Protein AF-A0A671MNJ8-F1 (afdb_monomer)

Foldseek 3Di:
DDPPPPDPVVPVPPPADPVRVVVVVVVVVVLVADVNHRDPVSVVVVVVVVVDDPVVVVVVD

Solvent-accessible surface area (backbone atoms only — not comparable to full-atom values): 4026 Å² total; per-residue (Å²): 134,91,89,68,85,82,66,78,66,81,66,81,66,69,90,61,51,73,71,53,47,53,55,50,47,54,54,49,57,73,66,59,46,60,94,84,40,70,53,70,66,59,50,50,54,54,49,50,72,71,70,52,56,70,71,60,54,63,73,73,105

InterPro domains:
  IPR000261 EH domain [PF12763] (16-61)
  IPR000261 EH domain [PS50031] (20-61)
  IPR011992 EF-hand domain pair [SSF47473] (13-61)

Radius of gyration: 18.08 Å; Cα contacts (8 Å, |Δi|>4): 19; chains: 1; bounding box: 35×55×21 Å

Secondary structure (DSSP, 8-state):
--------------SS-HHHHHHHHHHHHHT--BTTB--HHHHHHHHHHTT--HHHHHHH-

pLDDT: mean 75.16, std 11.03, range [46.09, 86.06]

Structure (mmCIF, N/CA/C/O backbone):
data_AF-A0A671MNJ8-F1
#
_entry.id   AF-A0A671MNJ8-F1
#
loop_
_atom_site.group_PDB
_atom_site.id
_atom_site.type_symbol
_atom_site.label_atom_id
_atom_site.label_alt_id
_atom_site.label_comp_id
_atom_site.label_asym_id
_atom_site.label_entity_id
_atom_site.label_seq_id
_atom_site.pdbx_PDB_ins_code
_atom_site.Cartn_x
_atom_site.Cartn_y
_atom_site.Cartn_z
_atom_site.occupancy
_atom_site.B_iso_or_equiv
_atom_site.auth_seq_id
_atom_site.auth_comp_id
_atom_site.auth_asym_id
_atom_site.auth_atom_id
_atom_site.pdbx_PDB_model_num
ATOM 1 N N . MET A 1 1 ? -20.935 41.294 -14.551 1.00 46.09 1 MET A N 1
ATOM 2 C CA . MET A 1 1 ? -19.716 40.888 -13.825 1.00 46.09 1 MET A CA 1
ATOM 3 C C . MET A 1 1 ? -20.038 39.647 -13.006 1.00 46.09 1 MET A C 1
ATOM 5 O O . MET A 1 1 ? -20.928 39.704 -12.173 1.00 46.09 1 MET A O 1
ATOM 9 N N . CYS A 1 2 ? -19.374 38.537 -13.336 1.00 47.38 2 CYS A N 1
ATOM 10 C CA . CYS A 1 2 ? -19.110 37.365 -12.491 1.00 47.38 2 CYS A CA 1
ATOM 11 C C . CYS A 1 2 ? -20.282 36.723 -11.725 1.00 47.38 2 CYS A C 1
ATOM 13 O O . CYS A 1 2 ? -20.224 36.584 -10.510 1.00 47.38 2 CYS A O 1
ATOM 15 N N . HIS A 1 3 ? -21.302 36.249 -12.444 1.00 52.91 3 HIS A N 1
ATOM 16 C CA . HIS A 1 3 ? -22.367 35.413 -11.875 1.00 52.91 3 HIS A CA 1
ATOM 17 C C . HIS A 1 3 ? -22.367 34.004 -12.477 1.00 52.91 3 HIS A C 1
ATOM 19 O O . HIS A 1 3 ? -23.405 33.477 -12.849 1.00 52.91 3 HIS A O 1
ATOM 25 N N . LEU A 1 4 ? -21.186 33.397 -12.614 1.00 55.41 4 LEU A N 1
ATOM 26 C CA . LEU A 1 4 ? -21.071 32.018 -13.083 1.00 55.41 4 LEU A CA 1
ATOM 27 C C . LEU A 1 4 ? -19.948 31.291 -12.329 1.00 55.41 4 LEU A C 1
ATOM 29 O O . LEU A 1 4 ? -18.943 30.879 -12.891 1.00 55.41 4 LEU A O 1
ATOM 33 N N . TYR A 1 5 ? -20.181 31.053 -11.037 1.00 51.09 5 TYR A N 1
ATOM 34 C CA . TYR A 1 5 ? -19.554 29.965 -10.268 1.00 51.09 5 TYR A CA 1
ATOM 35 C C . TYR A 1 5 ? -20.057 28.576 -10.735 1.00 51.09 5 TYR A C 1
ATOM 37 O O . TYR A 1 5 ? -20.008 27.589 -10.003 1.00 51.09 5 TYR A O 1
ATOM 45 N N . HIS A 1 6 ? -20.578 28.489 -11.963 1.00 54.94 6 HIS A N 1
ATOM 46 C CA . HIS A 1 6 ? -21.129 27.289 -12.573 1.00 54.94 6 HIS A CA 1
ATOM 47 C C . HIS A 1 6 ? -20.020 26.466 -13.217 1.00 54.94 6 HIS A C 1
ATOM 49 O O . HIS A 1 6 ? -20.024 26.255 -14.416 1.00 54.94 6 HIS A O 1
ATOM 55 N N . LEU A 1 7 ? -19.057 26.041 -12.415 1.00 54.88 7 LEU A N 1
ATOM 56 C CA . LEU A 1 7 ? -18.272 24.839 -12.654 1.00 54.88 7 LEU A CA 1
ATOM 57 C C . LEU A 1 7 ? -17.689 24.483 -11.289 1.00 54.88 7 LEU A C 1
ATOM 59 O O . LEU A 1 7 ? -16.507 24.673 -11.014 1.00 54.88 7 LEU A O 1
ATOM 63 N N . ASN A 1 8 ? -18.542 23.914 -10.430 1.00 52.88 8 ASN A N 1
ATOM 64 C CA . ASN A 1 8 ? -18.096 22.777 -9.632 1.00 52.88 8 ASN A CA 1
ATOM 65 C C . ASN A 1 8 ? -17.647 21.720 -10.650 1.00 52.88 8 ASN A C 1
ATOM 67 O O . ASN A 1 8 ? -18.389 20.807 -11.001 1.00 52.88 8 ASN A O 1
ATOM 71 N N . SER A 1 9 ? -16.450 21.927 -11.206 1.00 55.31 9 SER A N 1
ATOM 72 C CA . SER A 1 9 ? -15.631 20.860 -11.739 1.00 55.31 9 SER A CA 1
ATOM 73 C C . SER A 1 9 ? -15.654 19.835 -10.625 1.00 55.31 9 SER A C 1
ATOM 75 O O . SER A 1 9 ? -15.256 20.183 -9.514 1.00 55.31 9 SER A O 1
ATOM 77 N N . LEU A 1 10 ? -16.285 18.687 -10.872 1.00 58.19 10 LEU A N 1
ATOM 78 C CA . LEU A 1 10 ? -16.406 17.575 -9.941 1.00 58.19 10 LEU A CA 1
ATOM 79 C C . LEU A 1 10 ? -14.9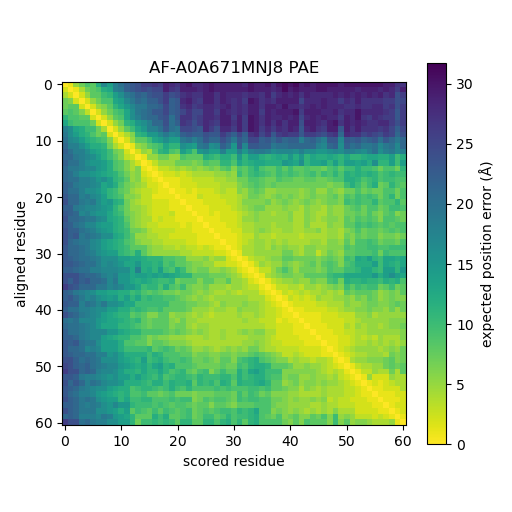82 17.199 -9.555 1.00 58.19 10 LEU A C 1
ATOM 81 O O . LEU A 1 10 ? -14.341 16.386 -10.219 1.00 58.19 10 LEU A O 1
ATOM 85 N N . THR A 1 11 ? -14.433 17.898 -8.568 1.00 59.19 11 THR A N 1
ATOM 86 C CA 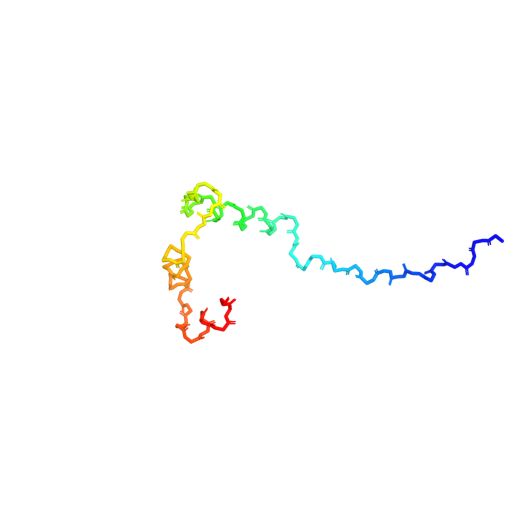. THR A 1 11 ? -13.103 17.654 -8.074 1.00 59.19 11 THR A CA 1
ATOM 87 C C . THR A 1 11 ? -13.215 16.241 -7.565 1.00 59.19 11 THR A C 1
ATOM 89 O O . THR A 1 11 ? -13.994 15.952 -6.657 1.00 59.19 11 THR A O 1
ATOM 92 N N . ILE A 1 12 ? -12.498 15.325 -8.209 1.00 62.91 12 ILE A N 1
ATOM 93 C CA . ILE A 1 12 ? -12.143 14.069 -7.575 1.00 62.91 12 ILE A CA 1
ATOM 94 C C . ILE A 1 12 ? -11.293 14.518 -6.391 1.00 62.91 12 ILE A C 1
ATOM 96 O O . ILE A 1 12 ? -10.078 14.672 -6.499 1.00 62.91 12 ILE A O 1
ATOM 100 N N . ILE A 1 13 ? -11.963 14.904 -5.303 1.00 66.88 13 ILE A N 1
ATOM 101 C CA . ILE A 1 13 ? -11.327 15.195 -4.039 1.00 66.88 13 ILE A CA 1
ATOM 102 C C . ILE A 1 13 ? -10.743 13.851 -3.690 1.00 66.88 13 ILE A C 1
ATOM 104 O O . ILE A 1 13 ? -11.477 12.883 -3.481 1.00 66.88 13 ILE A O 1
ATOM 108 N N . TRP A 1 14 ? -9.422 13.776 -3.772 1.00 70.25 14 TRP A N 1
ATOM 109 C CA . TRP A 1 14 ? -8.702 12.591 -3.380 1.00 70.25 14 TRP A CA 1
ATOM 110 C C . TRP A 1 14 ? -9.218 12.209 -1.994 1.00 70.25 14 TRP A C 1
ATOM 112 O O . TRP A 1 14 ? -9.086 12.978 -1.046 1.00 70.25 14 TRP A O 1
ATOM 122 N N . ALA A 1 15 ? -9.884 11.056 -1.908 1.00 78.06 15 ALA A N 1
ATOM 123 C CA . ALA A 1 15 ? -10.509 10.600 -0.670 1.00 78.06 15 ALA A CA 1
ATOM 124 C C . ALA A 1 15 ? -9.477 10.303 0.432 1.00 78.06 15 ALA A C 1
ATOM 126 O O . ALA A 1 15 ? -9.851 10.099 1.580 1.00 78.06 15 ALA A O 1
ATOM 127 N N . ILE A 1 16 ? -8.194 10.277 0.064 1.00 76.81 16 ILE A N 1
ATOM 128 C CA . ILE A 1 16 ? -7.053 10.033 0.932 1.00 76.81 16 ILE A CA 1
ATOM 129 C C . ILE A 1 16 ? -6.423 11.389 1.237 1.00 76.81 16 ILE A C 1
ATOM 131 O O . ILE A 1 16 ? -6.045 12.139 0.333 1.00 76.81 16 ILE A O 1
ATOM 135 N N . THR A 1 17 ? -6.308 11.701 2.520 1.00 83.38 17 THR A N 1
ATOM 136 C CA . THR A 1 17 ? -5.623 12.907 2.991 1.00 83.38 17 THR A CA 1
ATOM 137 C C . THR A 1 17 ? -4.119 12.846 2.681 1.00 83.38 17 THR A C 1
ATOM 139 O O . THR A 1 17 ? -3.562 11.757 2.522 1.00 83.38 17 THR A O 1
ATOM 142 N N . PRO A 1 18 ? -3.406 13.989 2.628 1.00 81.31 18 PRO A N 1
ATOM 143 C CA . PRO A 1 18 ? -1.954 13.996 2.430 1.00 81.31 18 PRO A CA 1
ATOM 144 C C . PRO A 1 18 ? -1.207 13.145 3.466 1.00 81.31 18 PRO A C 1
ATOM 146 O O . PRO A 1 18 ? -0.277 12.427 3.119 1.00 81.31 18 PRO A O 1
ATOM 149 N N . GLU A 1 19 ? -1.663 13.164 4.720 1.00 84.56 19 GLU A N 1
ATOM 150 C CA . GLU A 1 19 ? -1.090 12.367 5.808 1.00 84.56 19 GLU A CA 1
ATOM 151 C C . GLU A 1 19 ? -1.299 10.864 5.603 1.00 84.56 19 GLU A C 1
ATOM 153 O O . GLU A 1 19 ? -0.414 10.056 5.888 1.00 84.56 19 GLU A O 1
ATOM 158 N N . GLU A 1 20 ? -2.478 10.462 5.124 1.00 83.31 20 GLU A N 1
ATOM 159 C CA . GLU A 1 20 ? -2.727 9.070 4.768 1.00 83.31 20 GLU A CA 1
ATOM 160 C C . GLU A 1 20 ? -1.872 8.663 3.576 1.00 83.31 20 GLU A C 1
ATOM 162 O O . GLU A 1 20 ? -1.237 7.614 3.643 1.00 83.31 20 GLU A O 1
ATOM 167 N N . ARG A 1 21 ? -1.775 9.496 2.535 1.00 82.06 21 ARG A N 1
ATOM 168 C CA . ARG A 1 21 ? -0.900 9.235 1.389 1.00 82.06 21 ARG A CA 1
ATOM 169 C C . ARG A 1 21 ? 0.541 9.010 1.842 1.00 82.06 21 ARG A C 1
ATOM 171 O O . ARG A 1 21 ? 1.101 7.980 1.502 1.00 82.06 21 ARG A O 1
ATOM 178 N N . ASP A 1 22 ? 1.093 9.877 2.687 1.00 86.06 22 ASP A N 1
ATOM 179 C CA . ASP A 1 22 ? 2.474 9.736 3.164 1.00 86.06 22 ASP A CA 1
ATOM 180 C C . ASP A 1 22 ? 2.684 8.426 3.959 1.00 86.06 22 ASP A C 1
ATOM 182 O O . ASP A 1 22 ? 3.736 7.790 3.863 1.00 86.06 22 ASP A O 1
ATOM 186 N N . LYS A 1 23 ? 1.674 7.956 4.708 1.00 85.38 23 LYS A N 1
ATOM 187 C CA . LYS A 1 23 ? 1.713 6.628 5.356 1.00 85.38 23 LYS A CA 1
ATOM 188 C C . LYS A 1 23 ? 1.699 5.486 4.338 1.00 85.38 23 LYS A C 1
ATOM 190 O O . LYS A 1 23 ? 2.371 4.476 4.553 1.00 85.38 23 LYS A O 1
ATOM 195 N N . HIS A 1 24 ? 0.920 5.619 3.265 1.00 82.81 24 HIS A N 1
ATOM 196 C CA . HIS A 1 24 ? 0.849 4.619 2.198 1.00 82.81 24 HIS A CA 1
ATOM 197 C C . HIS A 1 24 ? 2.145 4.608 1.374 1.00 82.81 24 HIS A C 1
ATOM 199 O O . HIS A 1 24 ? 2.631 3.526 1.052 1.00 82.81 24 HIS A O 1
ATOM 205 N N . ASP A 1 25 ? 2.762 5.769 1.147 1.00 83.06 25 ASP A N 1
ATOM 206 C CA . ASP A 1 25 ? 4.060 5.915 0.482 1.00 83.06 25 ASP A CA 1
ATOM 207 C C . ASP A 1 25 ? 5.180 5.254 1.300 1.00 83.06 25 ASP A C 1
ATOM 209 O O . ASP A 1 25 ? 5.926 4.434 0.773 1.00 83.06 25 ASP A O 1
ATOM 213 N N . GLN A 1 26 ? 5.234 5.468 2.622 1.00 85.38 26 GLN A N 1
ATOM 214 C CA . GLN A 1 26 ? 6.183 4.748 3.493 1.00 85.38 26 GLN A CA 1
ATOM 215 C C . GLN A 1 26 ? 5.993 3.223 3.435 1.00 85.38 26 GLN A C 1
ATOM 217 O O . GLN A 1 26 ? 6.953 2.443 3.499 1.00 85.38 26 GLN A O 1
ATOM 222 N N . LYS A 1 27 ? 4.738 2.776 3.324 1.00 80.38 27 LYS A N 1
ATOM 223 C CA . LYS A 1 27 ? 4.402 1.358 3.168 1.00 80.38 27 LYS A CA 1
ATOM 224 C C . LYS A 1 27 ? 4.853 0.824 1.803 1.00 80.38 27 LYS A C 1
ATOM 226 O O . LYS A 1 27 ? 5.323 -0.305 1.710 1.00 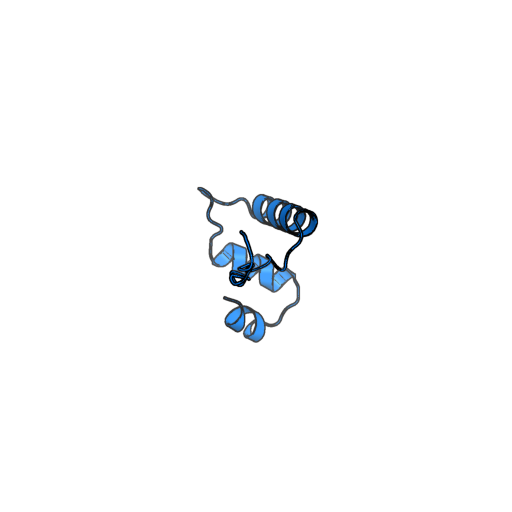80.38 27 LYS A O 1
ATOM 231 N N . PHE A 1 28 ? 4.741 1.636 0.758 1.00 81.69 28 PHE A N 1
ATOM 2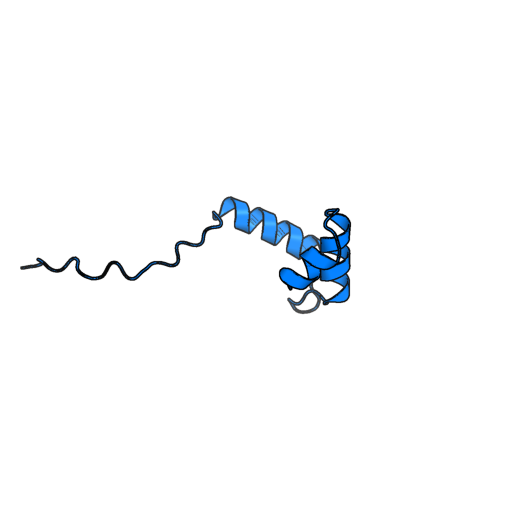32 C CA . PHE A 1 28 ? 5.211 1.314 -0.583 1.00 81.69 28 PHE A CA 1
ATOM 233 C C . PHE A 1 28 ? 6.741 1.216 -0.634 1.00 81.69 28 PHE A C 1
ATOM 235 O O . PHE A 1 28 ? 7.272 0.233 -1.150 1.00 81.69 28 PHE A O 1
ATOM 242 N N . ASP A 1 29 ? 7.452 2.150 -0.005 1.00 82.75 29 ASP A N 1
ATOM 243 C CA . ASP A 1 29 ? 8.915 2.132 0.093 1.00 82.75 29 ASP A CA 1
ATOM 244 C C . ASP A 1 29 ? 9.428 0.887 0.827 1.00 82.75 29 ASP A C 1
ATOM 246 O O . ASP A 1 29 ? 10.411 0.264 0.414 1.00 82.75 29 ASP A O 1
ATOM 250 N N . THR A 1 30 ? 8.721 0.446 1.874 1.00 82.12 30 THR A N 1
ATOM 251 C CA . THR A 1 30 ? 9.063 -0.795 2.591 1.00 82.12 30 THR A CA 1
ATOM 252 C C . THR A 1 30 ? 8.890 -2.055 1.741 1.00 82.12 30 THR A C 1
ATOM 254 O O . THR A 1 30 ? 9.561 -3.054 2.002 1.00 82.12 30 THR A O 1
ATOM 257 N N . LEU A 1 31 ? 8.088 -2.022 0.670 1.00 78.62 31 LEU A N 1
ATOM 258 C CA . LEU A 1 31 ? 8.001 -3.124 -0.297 1.00 78.62 31 LEU A CA 1
ATOM 259 C C . LEU A 1 31 ? 9.221 -3.203 -1.230 1.00 78.62 31 LEU A C 1
ATOM 261 O O . LEU A 1 31 ? 9.349 -4.170 -1.992 1.00 78.62 31 LEU A O 1
ATOM 265 N N . SER A 1 32 ? 10.156 -2.248 -1.132 1.00 77.06 32 SER A N 1
ATOM 266 C CA . SER A 1 32 ? 11.350 -2.144 -1.976 1.00 77.06 32 SER A CA 1
ATOM 267 C C . SER A 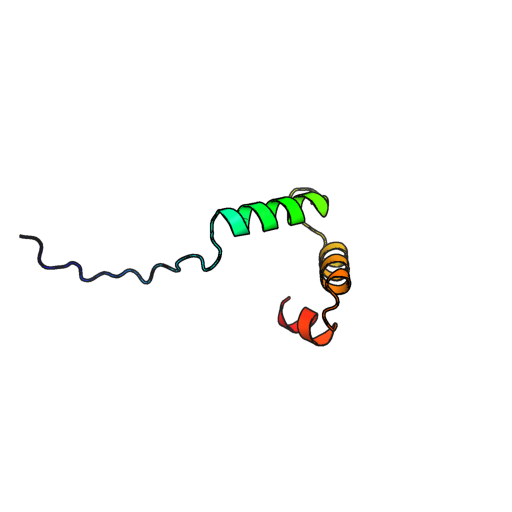1 32 ? 10.974 -2.206 -3.460 1.00 77.06 32 SER A C 1
ATOM 269 O O . SER A 1 32 ? 11.186 -3.248 -4.106 1.00 77.06 32 SER A O 1
ATOM 271 N N . PRO A 1 33 ? 10.353 -1.139 -3.996 1.00 79.75 33 PRO A N 1
ATOM 272 C CA . PRO A 1 33 ? 9.981 -1.077 -5.400 1.00 79.75 33 PRO A CA 1
ATOM 273 C C . PRO A 1 33 ? 11.233 -1.214 -6.271 1.00 79.75 33 PRO A C 1
ATOM 275 O O . PRO A 1 33 ? 12.243 -0.543 -6.063 1.00 79.75 33 PRO A O 1
ATOM 278 N N . VAL A 1 34 ? 11.176 -2.094 -7.265 1.00 77.56 34 VAL A N 1
ATOM 279 C CA . VAL A 1 34 ? 12.254 -2.261 -8.241 1.00 77.56 34 VAL A CA 1
ATOM 280 C C . VAL A 1 34 ? 11.913 -1.354 -9.415 1.00 77.56 34 VAL A C 1
ATOM 282 O O . VAL A 1 34 ? 10.891 -1.540 -10.067 1.00 77.56 34 VAL A O 1
ATOM 285 N N . GLN A 1 35 ? 12.735 -0.326 -9.645 1.00 80.31 35 GLN A N 1
ATOM 286 C CA . GLN A 1 35 ? 12.505 0.692 -10.685 1.00 80.31 35 GLN A CA 1
ATOM 287 C C . GLN A 1 35 ? 11.176 1.462 -10.538 1.00 80.31 35 GLN A C 1
ATOM 289 O O . GLN A 1 35 ? 10.590 1.874 -11.533 1.00 80.31 35 GLN A O 1
ATOM 294 N N . GLY A 1 36 ? 10.692 1.654 -9.306 1.00 78.62 36 GLY A N 1
ATOM 295 C CA . GLY A 1 36 ? 9.411 2.326 -9.047 1.00 78.62 36 GLY A CA 1
ATOM 296 C C . GLY A 1 36 ? 8.184 1.419 -9.179 1.00 78.62 36 GLY A C 1
ATOM 297 O O . GLY A 1 36 ? 7.064 1.893 -9.028 1.00 78.62 36 GLY A O 1
ATOM 298 N N . PHE A 1 37 ? 8.379 0.115 -9.406 1.00 78.50 37 PHE A N 1
ATOM 299 C CA . PHE A 1 37 ? 7.299 -0.863 -9.491 1.00 78.50 37 PHE A CA 1
ATOM 300 C C . PHE A 1 37 ? 7.405 -1.898 -8.373 1.00 78.50 37 PHE A C 1
ATOM 302 O O . PHE A 1 37 ? 8.474 -2.445 -8.087 1.00 78.50 37 PHE A O 1
ATOM 309 N N . VAL A 1 38 ? 6.271 -2.215 -7.759 1.00 81.88 38 VAL A N 1
ATOM 310 C CA . VAL A 1 38 ? 6.141 -3.381 -6.882 1.00 81.88 38 VAL A CA 1
ATOM 311 C C . VAL A 1 38 ? 5.660 -4.545 -7.741 1.00 81.88 38 VAL A C 1
ATOM 313 O O . VAL A 1 38 ? 4.673 -4.429 -8.464 1.00 81.88 38 VAL A O 1
ATOM 316 N N . THR A 1 39 ? 6.366 -5.675 -7.693 1.00 83.25 39 THR A N 1
ATOM 317 C CA . THR A 1 39 ? 5.950 -6.873 -8.429 1.00 83.25 39 THR A CA 1
ATOM 318 C C . THR A 1 39 ? 4.623 -7.400 -7.883 1.00 83.25 39 THR A C 1
ATOM 320 O O . THR A 1 39 ? 4.369 -7.335 -6.679 1.00 83.25 39 THR A O 1
ATOM 323 N N . GLY A 1 40 ? 3.786 -7.978 -8.751 1.00 81.00 40 GLY A N 1
ATOM 324 C CA . GLY A 1 40 ? 2.488 -8.530 -8.341 1.00 81.00 40 GLY A CA 1
ATOM 325 C C . GLY A 1 40 ? 2.601 -9.573 -7.223 1.00 81.00 40 GLY A C 1
ATOM 326 O O . GLY A 1 40 ? 1.747 -9.634 -6.347 1.00 81.00 40 GLY A O 1
ATOM 327 N N . GLU A 1 41 ? 3.700 -10.333 -7.179 1.00 82.00 41 GLU A N 1
ATOM 328 C CA . GLU A 1 41 ? 3.987 -11.265 -6.084 1.00 82.00 41 GLU A CA 1
ATOM 329 C C . GLU A 1 41 ? 4.220 -10.547 -4.744 1.00 82.00 41 GLU A C 1
ATOM 331 O O . GLU A 1 41 ? 3.646 -10.939 -3.729 1.00 82.00 41 GLU A O 1
ATOM 336 N N . LYS A 1 42 ? 5.005 -9.460 -4.728 1.00 80.44 42 LYS A N 1
ATOM 337 C CA . LYS A 1 42 ? 5.223 -8.648 -3.521 1.00 80.44 42 LYS A CA 1
ATOM 338 C C . LYS A 1 42 ? 3.934 -7.982 -3.055 1.00 80.44 42 LYS A C 1
ATOM 340 O O . LYS A 1 42 ? 3.639 -8.015 -1.864 1.00 80.44 42 LYS A O 1
ATOM 345 N N . ALA A 1 43 ? 3.156 -7.426 -3.982 1.00 82.00 43 ALA A N 1
ATOM 346 C CA . ALA A 1 43 ? 1.881 -6.807 -3.651 1.00 82.00 43 ALA A CA 1
ATOM 347 C C . ALA A 1 43 ? 0.880 -7.843 -3.112 1.00 82.00 43 ALA A C 1
ATOM 349 O O . ALA A 1 43 ?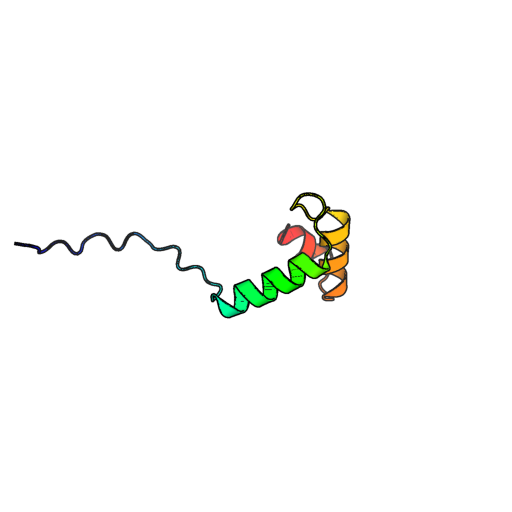 0.285 -7.630 -2.061 1.00 82.00 43 ALA A O 1
ATOM 350 N N . ARG A 1 44 ? 0.768 -9.018 -3.746 1.00 80.69 44 ARG A N 1
ATOM 351 C CA . ARG A 1 44 ? -0.043 -10.135 -3.238 1.00 80.69 44 ARG A CA 1
ATOM 352 C C . ARG A 1 44 ? 0.396 -10.552 -1.834 1.00 80.69 44 ARG A C 1
ATOM 354 O O . ARG A 1 44 ? -0.448 -10.666 -0.952 1.00 80.69 44 ARG A O 1
ATOM 361 N N . ASN A 1 45 ? 1.694 -10.752 -1.605 1.00 81.44 45 ASN A N 1
ATOM 362 C CA . ASN A 1 45 ? 2.218 -11.110 -0.283 1.00 81.44 45 ASN A CA 1
ATOM 363 C C . ASN A 1 45 ? 1.935 -10.027 0.768 1.00 81.44 45 ASN A C 1
ATOM 365 O O . ASN A 1 45 ? 1.648 -10.346 1.919 1.00 81.44 45 ASN A O 1
ATOM 369 N N . PHE A 1 46 ? 1.992 -8.750 0.393 1.00 82.44 46 PHE A N 1
ATOM 370 C CA . PHE A 1 46 ? 1.635 -7.628 1.261 1.00 82.44 46 PHE A CA 1
ATOM 371 C C . PHE A 1 46 ? 0.151 -7.642 1.653 1.00 82.44 46 PHE A C 1
ATOM 373 O O . PHE A 1 46 ? -0.209 -7.522 2.825 1.00 82.44 46 PHE A O 1
ATOM 380 N N . PHE A 1 47 ? -0.714 -7.849 0.670 1.00 82.00 47 PHE A N 1
ATOM 381 C CA . PHE A 1 47 ? -2.151 -7.930 0.863 1.00 82.00 47 PHE A CA 1
ATOM 382 C C . PHE A 1 47 ? -2.570 -9.149 1.704 1.00 82.00 47 PHE A C 1
ATOM 384 O O . PHE A 1 47 ? -3.400 -9.019 2.602 1.00 82.00 47 PHE A O 1
ATOM 391 N N . ILE A 1 48 ? -1.941 -10.312 1.494 1.00 82.25 48 ILE A N 1
ATOM 392 C CA . ILE A 1 48 ? -2.167 -11.521 2.307 1.00 82.25 48 ILE A CA 1
ATOM 393 C C . ILE A 1 48 ? -1.742 -11.294 3.767 1.00 82.25 48 ILE A C 1
ATOM 395 O O . ILE A 1 48 ? -2.438 -11.728 4.683 1.00 82.25 48 ILE A O 1
ATOM 399 N N . GLN A 1 49 ? -0.647 -10.563 4.009 1.00 79.44 49 GLN A N 1
ATOM 400 C CA . GLN A 1 49 ? -0.196 -10.222 5.368 1.00 79.44 49 GLN A CA 1
ATOM 401 C C . GLN A 1 49 ? -1.176 -9.323 6.130 1.00 79.44 49 GLN A C 1
ATOM 403 O O . GLN A 1 49 ? -1.160 -9.311 7.357 1.00 79.44 49 GLN A O 1
ATOM 408 N N .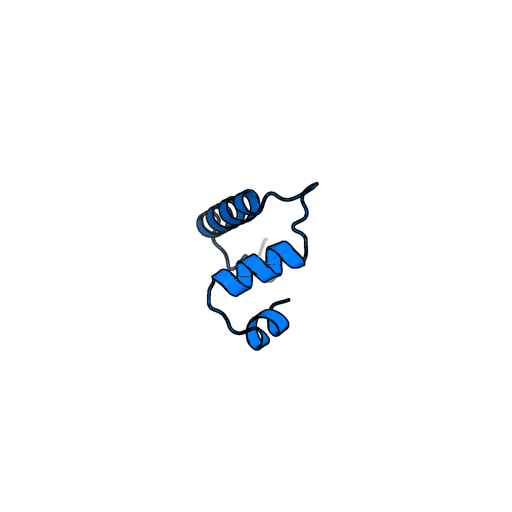 SER A 1 50 ? -2.049 -8.600 5.424 1.00 77.56 50 SER A N 1
ATOM 409 C CA . SER A 1 50 ? -3.085 -7.767 6.046 1.00 77.56 50 SER A CA 1
ATOM 410 C C . SER A 1 50 ? -4.248 -8.597 6.613 1.00 77.56 50 SER A C 1
ATOM 412 O O . SER A 1 50 ? -5.148 -8.042 7.236 1.00 77.56 50 SER A O 1
ATOM 414 N N . GLY A 1 51 ? -4.239 -9.923 6.415 1.00 76.75 51 GLY A N 1
ATOM 415 C CA . GLY A 1 51 ? -5.265 -10.840 6.918 1.00 76.75 51 GLY A CA 1
ATOM 416 C C . GLY A 1 51 ? -6.550 -10.846 6.088 1.00 76.75 51 GLY A C 1
ATOM 417 O O . GLY A 1 51 ? -7.565 -11.379 6.534 1.00 76.75 51 GLY A O 1
ATOM 418 N N . LEU A 1 52 ? -6.521 -10.261 4.887 1.00 80.19 52 LEU A N 1
ATOM 419 C CA . LEU A 1 52 ? -7.660 -10.255 3.975 1.00 80.19 52 LEU A CA 1
ATOM 420 C C . LEU A 1 52 ? -7.756 -11.587 3.200 1.00 80.19 52 LEU A C 1
ATOM 422 O O . LEU A 1 52 ? -6.727 -12.145 2.805 1.00 80.19 52 LEU A O 1
ATOM 426 N N . PRO A 1 53 ? -8.971 -12.104 2.935 1.00 80.75 53 PRO A N 1
ATOM 427 C CA . PRO A 1 53 ? -9.155 -13.315 2.140 1.00 80.75 53 PRO A CA 1
ATOM 428 C C . PRO A 1 53 ? -8.745 -13.099 0.678 1.00 80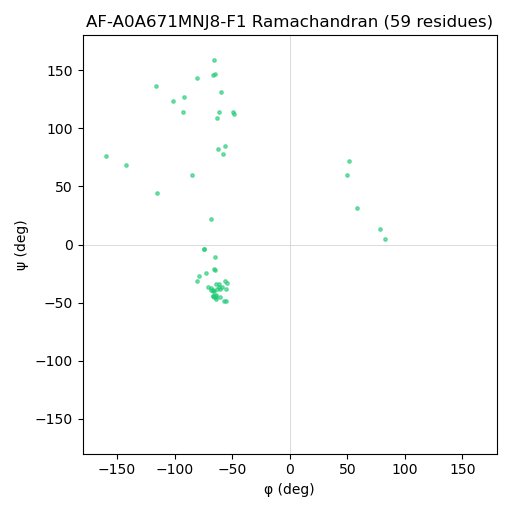.75 53 PRO A C 1
ATOM 430 O O . PRO A 1 53 ? -9.010 -12.043 0.108 1.00 80.75 53 PRO A O 1
ATOM 433 N N . GLN A 1 54 ? -8.198 -14.133 0.027 1.00 78.38 54 GLN A N 1
ATOM 434 C CA . GLN A 1 54 ? -7.786 -14.070 -1.387 1.00 78.38 54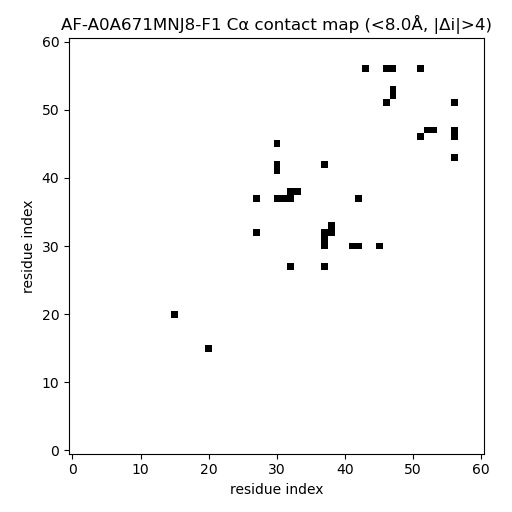 GLN A CA 1
ATOM 435 C C . GLN A 1 54 ? -8.902 -13.612 -2.337 1.00 78.38 54 GLN A C 1
ATOM 437 O O . GLN A 1 54 ? -8.609 -12.925 -3.309 1.00 78.38 54 GLN A O 1
ATOM 442 N N . SER A 1 55 ? -10.163 -13.950 -2.048 1.00 82.50 55 SER A N 1
ATOM 443 C CA . SER A 1 55 ? -11.318 -13.497 -2.833 1.00 82.50 55 SER A CA 1
ATOM 444 C C . SER A 1 55 ? -11.440 -11.973 -2.844 1.00 82.50 55 SER A C 1
ATOM 446 O O . SER A 1 55 ? -11.568 -11.389 -3.909 1.00 82.50 55 SER A O 1
ATOM 448 N N . VAL A 1 56 ? -11.294 -11.334 -1.679 1.00 81.25 56 VAL A N 1
ATOM 449 C CA . VAL A 1 56 ? -11.345 -9.869 -1.544 1.00 81.25 56 VAL A CA 1
ATOM 450 C C . VAL A 1 56 ? -10.127 -9.227 -2.207 1.00 81.25 56 VAL A C 1
ATOM 452 O O . VAL A 1 56 ? -10.240 -8.204 -2.870 1.00 81.25 56 VAL A O 1
ATOM 455 N N . LEU A 1 57 ? -8.951 -9.847 -2.079 1.00 81.69 57 LEU A N 1
ATOM 456 C CA . LEU A 1 57 ? -7.733 -9.350 -2.723 1.00 81.69 57 LEU A CA 1
ATOM 457 C C . LEU A 1 57 ? -7.812 -9.380 -4.252 1.00 81.69 57 LEU A C 1
ATOM 459 O O . LEU A 1 57 ? -7.255 -8.499 -4.896 1.00 81.69 57 LEU A O 1
ATOM 463 N N . ALA A 1 58 ? -8.495 -10.376 -4.819 1.00 80.75 58 ALA A N 1
ATOM 464 C CA . ALA A 1 58 ? -8.728 -10.476 -6.256 1.00 80.75 58 ALA A CA 1
ATOM 465 C C . ALA A 1 58 ? -9.761 -9.461 -6.770 1.00 80.75 58 ALA A C 1
ATOM 467 O O . ALA A 1 58 ? -9.719 -9.125 -7.944 1.00 80.75 58 ALA A O 1
ATOM 468 N N . GLU A 1 59 ? -10.673 -8.983 -5.918 1.00 80.75 59 GLU A N 1
ATOM 469 C CA . GLU A 1 59 ? -11.619 -7.914 -6.273 1.00 80.75 59 GLU A CA 1
ATOM 470 C C . GLU A 1 59 ? -10.985 -6.515 -6.221 1.00 80.75 59 GLU A C 1
ATOM 472 O O . GLU A 1 59 ? -11.439 -5.611 -6.917 1.00 80.75 59 GLU A O 1
ATOM 477 N N . ILE A 1 60 ? -9.955 -6.320 -5.391 1.00 77.38 60 ILE A N 1
ATOM 478 C CA . ILE A 1 60 ? -9.239 -5.038 -5.260 1.00 77.38 60 ILE A CA 1
ATOM 479 C C . ILE A 1 60 ? -8.209 -4.839 -6.386 1.00 77.38 60 ILE A C 1
ATOM 481 O O . ILE A 1 60 ? -7.921 -3.696 -6.744 1.00 77.38 60 ILE A O 1
ATOM 485 N N . TRP A 1 61 ? -7.625 -5.931 -6.892 1.00 70.31 61 TRP A N 1
ATOM 486 C CA . TRP A 1 61 ? -6.569 -5.929 -7.912 1.00 70.31 61 TRP A CA 1
ATOM 487 C C . TRP A 1 61 ? -7.120 -5.811 -9.334 1.00 70.31 61 TRP A C 1
ATOM 489 O O . TRP A 1 61 ? -6.584 -4.977 -10.099 1.00 70.31 61 TRP A O 1
#

Mean predicted aligned error: 11.06 Å

Sequence (61 aa):
MCHLYHLNSLTIIWAITPEERDKHDQKFDTLSPVQGFVTGEKARNFFIQSGLPQSVLAEIW

Organism: NCBI:txid1608454